Protein AF-A0A378JX43-F1 (afdb_monomer_lite)

Structure (mmCIF, N/CA/C/O backbone):
data_AF-A0A378JX43-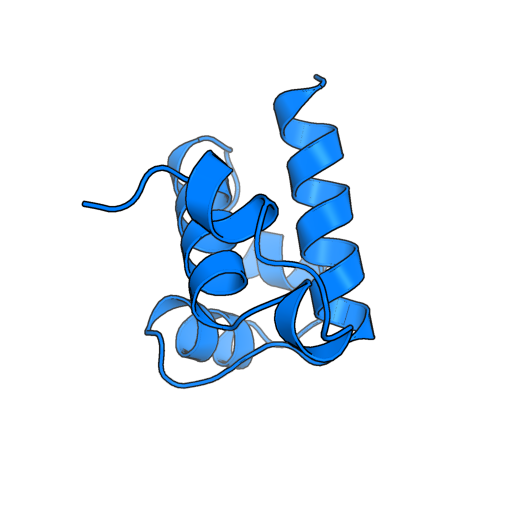F1
#
_entry.id   AF-A0A378JX43-F1
#
loop_
_atom_site.group_PDB
_atom_site.id
_atom_site.type_symbol
_atom_site.label_atom_id
_atom_site.label_alt_id
_atom_site.label_comp_id
_atom_site.label_asym_id
_atom_site.label_entity_id
_atom_site.label_seq_id
_atom_site.pdbx_PDB_ins_code
_atom_site.Cartn_x
_atom_site.Cartn_y
_atom_site.Cartn_z
_atom_site.occupancy
_atom_site.B_iso_or_equiv
_atom_site.auth_seq_id
_atom_site.auth_comp_id
_atom_site.auth_asym_id
_atom_site.auth_atom_id
_atom_site.pdbx_PDB_model_num
ATOM 1 N N . MET A 1 1 ? -8.851 15.518 -14.617 1.00 49.97 1 MET A N 1
ATOM 2 C CA . MET A 1 1 ? -7.520 15.286 -14.024 1.00 49.97 1 MET A CA 1
ATOM 3 C C . MET A 1 1 ? -7.343 16.341 -12.953 1.00 49.97 1 MET A C 1
ATOM 5 O O . MET A 1 1 ? -7.148 17.490 -13.314 1.00 49.97 1 MET A O 1
ATOM 9 N N . GLY A 1 2 ? -7.569 15.985 -11.688 1.00 51.56 2 GLY A N 1
ATOM 10 C CA . GLY A 1 2 ? -7.336 16.892 -10.561 1.00 51.56 2 GLY A CA 1
ATOM 11 C C . GLY A 1 2 ? -5.883 16.779 -10.120 1.00 51.56 2 GLY A C 1
ATOM 12 O O . GLY A 1 2 ? -5.336 15.673 -10.094 1.00 51.56 2 GLY A O 1
ATOM 13 N N . CYS A 1 3 ? -5.247 17.910 -9.848 1.00 45.50 3 CYS A N 1
ATOM 14 C CA . CYS A 1 3 ? -3.857 17.956 -9.410 1.00 45.50 3 CYS A CA 1
ATOM 15 C C . CYS A 1 3 ? -3.761 17.426 -7.969 1.00 45.50 3 CYS A C 1
ATOM 17 O O . CYS A 1 3 ? -4.641 17.698 -7.155 1.00 45.50 3 CYS A O 1
ATOM 19 N N . LEU A 1 4 ? -2.693 16.700 -7.616 1.00 52.31 4 LEU A N 1
ATOM 20 C CA . LEU A 1 4 ? -2.495 16.173 -6.251 1.00 52.31 4 LEU A CA 1
ATOM 21 C C . LEU A 1 4 ? -2.591 17.280 -5.181 1.00 52.31 4 LEU A C 1
ATOM 23 O O . LEU A 1 4 ? -3.068 17.039 -4.076 1.00 52.31 4 LEU A O 1
ATOM 27 N N . ALA A 1 5 ? -2.223 18.512 -5.540 1.00 54.75 5 ALA A N 1
ATOM 28 C CA . ALA A 1 5 ? -2.361 19.692 -4.692 1.00 54.75 5 ALA A CA 1
ATOM 29 C C . ALA A 1 5 ? -3.825 20.062 -4.366 1.00 54.75 5 ALA A C 1
ATOM 31 O O . ALA A 1 5 ? -4.108 20.510 -3.258 1.00 54.75 5 ALA A O 1
ATOM 32 N N . GLU A 1 6 ? -4.765 19.848 -5.290 1.00 51.72 6 GLU A N 1
ATOM 33 C CA . GLU A 1 6 ? -6.190 20.168 -5.094 1.00 51.72 6 GLU A CA 1
ATOM 34 C C . GLU A 1 6 ? -6.850 19.210 -4.094 1.00 51.72 6 GLU A C 1
ATOM 36 O O . GLU A 1 6 ? -7.699 19.617 -3.304 1.00 51.72 6 GLU A O 1
ATOM 41 N N . VAL A 1 7 ? -6.413 17.946 -4.073 1.00 53.94 7 VAL A N 1
ATOM 42 C CA . VAL A 1 7 ? -6.880 16.935 -3.111 1.00 53.94 7 VAL A CA 1
ATOM 43 C C . VAL A 1 7 ? -6.372 17.242 -1.699 1.00 53.94 7 VAL A C 1
ATOM 45 O O . VAL A 1 7 ? -7.106 17.072 -0.727 1.00 53.94 7 VAL A O 1
ATOM 48 N N . LEU A 1 8 ? -5.137 17.739 -1.581 1.00 53.03 8 LEU A N 1
ATOM 49 C CA . LEU A 1 8 ? -4.522 18.082 -0.295 1.00 53.03 8 LEU A CA 1
ATOM 50 C C . LEU A 1 8 ? -5.117 19.351 0.338 1.00 53.03 8 LEU A C 1
ATOM 52 O O . LEU A 1 8 ? -5.157 19.454 1.561 1.00 53.03 8 LEU A O 1
ATOM 56 N N . ALA A 1 9 ? -5.609 20.296 -0.470 1.00 52.75 9 ALA A N 1
ATOM 57 C CA . ALA A 1 9 ? -6.164 21.565 0.009 1.00 52.75 9 ALA A CA 1
ATOM 58 C C . ALA A 1 9 ? -7.594 21.461 0.589 1.00 52.75 9 ALA A C 1
ATOM 60 O O . ALA A 1 9 ? -8.053 22.383 1.259 1.00 52.75 9 ALA A O 1
ATOM 61 N N . SER A 1 10 ? -8.305 20.347 0.378 1.00 47.25 10 SER A N 1
ATOM 62 C CA . SER A 1 10 ? -9.706 20.156 0.806 1.00 47.25 10 SER A CA 1
ATOM 63 C C . SER A 1 10 ? -9.866 19.698 2.275 1.00 47.25 10 SER A C 1
ATOM 65 O O . SER A 1 10 ? -10.877 19.095 2.651 1.00 47.25 10 SER A O 1
ATOM 67 N N . SER A 1 11 ? -8.870 19.937 3.128 1.00 49.91 11 SER A N 1
ATOM 68 C CA . SER A 1 11 ? -8.790 19.365 4.474 1.00 49.91 11 SER A CA 1
ATOM 69 C C . SER A 1 11 ? -9.655 20.109 5.498 1.00 49.91 11 SER A C 1
ATOM 71 O O . SER A 1 11 ? -9.174 21.005 6.186 1.00 49.91 11 SER A O 1
ATOM 73 N N . ASN A 1 12 ? -10.911 19.690 5.652 1.00 43.72 12 ASN A N 1
ATOM 74 C CA . ASN A 1 12 ? -11.681 19.962 6.873 1.00 43.72 12 ASN A CA 1
ATOM 75 C C . ASN A 1 12 ? -12.347 18.715 7.479 1.00 43.72 12 ASN A C 1
ATOM 77 O O . ASN A 1 12 ? -13.196 18.833 8.354 1.00 43.72 12 ASN A O 1
ATOM 81 N N . ASP A 1 13 ? -11.925 17.513 7.075 1.00 42.62 13 ASP A N 1
ATOM 82 C CA . ASP A 1 13 ? -12.373 16.274 7.708 1.00 42.62 13 ASP A CA 1
ATOM 83 C C . ASP A 1 13 ? -11.196 15.299 7.838 1.00 42.62 13 ASP A C 1
ATOM 85 O O . ASP A 1 13 ? -10.601 14.866 6.849 1.00 42.62 13 ASP A O 1
ATOM 89 N N . VAL A 1 14 ? -10.810 14.978 9.073 1.00 44.56 14 VAL A N 1
ATOM 90 C CA . VAL A 1 14 ? -9.634 14.154 9.416 1.00 44.56 14 VAL A CA 1
ATOM 91 C C . VAL A 1 14 ? -9.705 12.759 8.770 1.00 44.56 14 VAL A C 1
ATOM 93 O O . VAL A 1 14 ? -8.670 12.151 8.499 1.00 44.56 14 VAL A O 1
ATOM 96 N N . ARG A 1 15 ? -10.909 12.293 8.400 1.00 46.69 15 ARG A N 1
ATOM 97 C CA . ARG A 1 15 ? -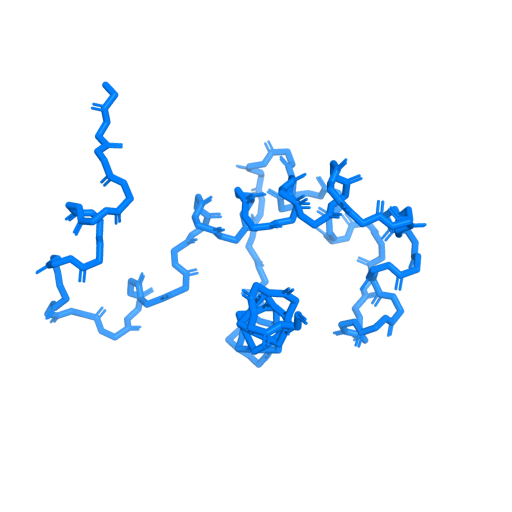11.130 11.039 7.655 1.00 46.69 15 ARG A CA 1
ATOM 98 C C . ARG A 1 15 ? -10.615 11.063 6.211 1.00 46.69 15 ARG A C 1
ATOM 100 O O . ARG A 1 15 ? -10.405 10.002 5.633 1.00 46.69 15 ARG A O 1
ATOM 107 N N . TYR A 1 16 ? -10.396 12.243 5.629 1.00 50.38 16 TYR A N 1
ATOM 108 C CA . TYR A 1 16 ? -9.928 12.399 4.246 1.00 50.38 16 TYR A CA 1
ATOM 109 C C . TYR A 1 16 ? -8.400 12.367 4.104 1.00 50.38 16 TYR A C 1
ATOM 111 O O . TYR A 1 16 ? -7.893 12.215 2.992 1.00 50.38 16 TYR A O 1
ATOM 119 N N . LYS A 1 17 ? -7.655 12.482 5.214 1.00 56.03 17 LYS A N 1
ATOM 120 C CA . LYS A 1 17 ? -6.186 12.606 5.200 1.00 56.03 17 LYS A CA 1
ATOM 121 C C . LYS A 1 17 ? -5.482 11.392 4.575 1.00 56.03 17 LYS A C 1
ATOM 123 O O . LYS A 1 17 ? -4.413 11.542 3.996 1.00 56.03 17 LYS A O 1
ATOM 128 N N . TYR A 1 18 ? -6.124 10.224 4.625 1.00 65.06 18 TYR A N 1
ATOM 129 C CA . TYR A 1 18 ? -5.652 8.974 4.025 1.00 65.06 18 TYR A CA 1
ATOM 130 C C . TYR A 1 18 ? -6.683 8.383 3.061 1.00 65.06 18 TYR A C 1
ATOM 132 O O . TYR A 1 18 ? -6.943 7.180 3.093 1.00 65.06 18 TYR A O 1
ATOM 140 N N . GLY A 1 19 ? -7.331 9.230 2.255 1.00 81.12 19 GLY A N 1
ATOM 141 C CA . GLY A 1 19 ? -8.393 8.804 1.345 1.00 81.12 19 GLY A CA 1
ATOM 142 C C . GLY A 1 19 ? -8.002 7.583 0.503 1.00 81.12 19 GLY A C 1
ATOM 143 O O . GLY A 1 19 ? -6.862 7.461 0.056 1.00 81.12 19 GLY A O 1
ATOM 144 N N . LYS A 1 20 ? -8.967 6.686 0.273 1.00 87.06 20 LYS A N 1
ATOM 145 C CA . LYS A 1 20 ? -8.803 5.419 -0.462 1.00 87.06 20 LYS A CA 1
ATOM 146 C C . LYS A 1 20 ? -7.986 5.560 -1.753 1.00 87.06 20 LYS A C 1
ATOM 148 O O . LYS A 1 20 ? -7.048 4.802 -1.979 1.00 87.06 20 LYS A O 1
ATOM 153 N N . GLU A 1 21 ? -8.308 6.565 -2.565 1.00 90.25 21 GLU A N 1
ATOM 154 C CA . GLU A 1 21 ? -7.602 6.825 -3.825 1.00 90.25 21 GLU A CA 1
ATOM 155 C C . GLU A 1 21 ? -6.151 7.266 -3.603 1.00 90.25 21 GLU A C 1
ATOM 157 O O . GLU A 1 21 ? -5.262 6.835 -4.329 1.00 90.25 21 GLU A O 1
ATOM 162 N N . ALA A 1 22 ? -5.877 8.067 -2.570 1.00 91.56 22 ALA A N 1
ATOM 163 C CA . ALA A 1 22 ? -4.513 8.475 -2.247 1.00 91.56 22 ALA A CA 1
ATOM 164 C C . ALA A 1 22 ? -3.654 7.268 -1.849 1.00 91.56 22 ALA A C 1
ATOM 166 O O . ALA A 1 22 ? -2.530 7.139 -2.327 1.00 91.56 22 ALA A O 1
ATOM 167 N N . GLN A 1 23 ? -4.194 6.346 -1.043 1.00 95.06 23 GLN A N 1
ATOM 168 C CA . GLN A 1 23 ? -3.485 5.112 -0.689 1.00 95.06 23 GLN A CA 1
ATOM 169 C C . GLN A 1 23 ? -3.157 4.276 -1.930 1.00 95.06 23 GLN A C 1
ATOM 171 O O . GLN A 1 23 ? -2.018 3.842 -2.090 1.00 95.06 23 GLN A O 1
ATOM 176 N N . LYS A 1 24 ? -4.130 4.098 -2.834 1.00 96.06 24 LYS A N 1
ATOM 177 C CA . LYS A 1 24 ? -3.917 3.409 -4.111 1.00 96.06 24 LYS A CA 1
ATOM 178 C C . LYS A 1 24 ? -2.784 4.055 -4.912 1.00 96.06 24 LYS A C 1
ATOM 180 O O . LYS A 1 24 ? -1.848 3.356 -5.287 1.00 96.06 24 LYS A O 1
ATOM 185 N N . TYR A 1 25 ? -2.846 5.366 -5.142 1.00 95.19 25 TYR A N 1
ATOM 186 C CA . TYR A 1 25 ? -1.847 6.061 -5.956 1.00 95.19 25 TYR A CA 1
ATOM 187 C C . TYR A 1 25 ? -0.454 6.047 -5.328 1.00 95.19 25 TYR A C 1
ATOM 189 O O . TYR A 1 25 ? 0.533 5.919 -6.046 1.00 95.19 25 TYR A O 1
ATOM 197 N N . ILE A 1 26 ? -0.354 6.130 -4.000 1.00 95.88 26 ILE A N 1
ATOM 198 C CA . ILE A 1 26 ? 0.932 6.009 -3.308 1.00 95.88 26 ILE A CA 1
ATOM 199 C C . ILE A 1 26 ? 1.496 4.592 -3.464 1.00 95.88 26 ILE A C 1
ATOM 201 O O . ILE A 1 26 ? 2.684 4.444 -3.741 1.00 95.88 26 ILE A O 1
ATOM 205 N N . ILE A 1 27 ? 0.667 3.550 -3.332 1.00 97.00 27 ILE A N 1
ATOM 206 C CA . ILE A 1 27 ? 1.105 2.166 -3.565 1.00 97.00 27 ILE A CA 1
ATOM 207 C C . ILE A 1 27 ? 1.564 1.997 -5.021 1.00 97.00 27 ILE A C 1
ATOM 209 O O . ILE A 1 27 ? 2.656 1.482 -5.244 1.00 97.00 27 ILE A O 1
ATOM 213 N N . GLU A 1 28 ? 0.789 2.465 -6.007 1.00 97.19 28 GLU A N 1
ATOM 214 C CA . GLU A 1 28 ? 1.181 2.441 -7.428 1.00 97.19 28 GLU A CA 1
ATOM 215 C C . GLU A 1 28 ? 2.518 3.150 -7.656 1.00 97.19 28 GLU A C 1
ATOM 217 O O . GLU A 1 28 ? 3.401 2.609 -8.323 1.00 97.19 28 GLU A O 1
ATOM 222 N N . PHE A 1 29 ? 2.690 4.333 -7.066 1.00 96.06 29 PHE A N 1
ATOM 223 C CA . PHE A 1 29 ? 3.917 5.114 -7.156 1.00 96.06 29 PHE A CA 1
ATOM 224 C C . PHE A 1 29 ? 5.113 4.349 -6.582 1.00 96.06 29 PHE A C 1
ATOM 226 O O . PHE A 1 29 ? 6.124 4.190 -7.264 1.00 96.06 29 PHE A O 1
ATOM 233 N N . LEU A 1 30 ? 4.997 3.829 -5.357 1.00 96.19 30 LEU A N 1
ATOM 234 C CA . LEU A 1 30 ? 6.078 3.086 -4.714 1.00 96.19 30 LEU A CA 1
ATOM 235 C C . LEU A 1 30 ? 6.452 1.847 -5.532 1.00 96.19 30 LEU A C 1
ATOM 237 O O . LEU A 1 30 ? 7.630 1.636 -5.788 1.00 96.19 30 LEU A O 1
ATOM 241 N N . LEU A 1 31 ? 5.484 1.067 -6.014 1.00 96.50 31 LEU A N 1
ATOM 242 C CA . LEU A 1 31 ? 5.764 -0.118 -6.838 1.00 96.50 31 LEU A CA 1
ATOM 243 C C . LEU A 1 31 ? 6.377 0.221 -8.204 1.00 96.50 31 LEU A C 1
ATOM 245 O O . LEU A 1 31 ? 7.104 -0.590 -8.766 1.00 96.50 31 LEU A O 1
ATOM 249 N N . THR A 1 32 ? 6.075 1.401 -8.747 1.00 96.62 32 THR A N 1
ATOM 250 C CA . THR A 1 32 ? 6.580 1.834 -10.058 1.00 96.62 32 THR A CA 1
ATOM 251 C C . THR A 1 32 ? 7.996 2.393 -9.974 1.00 96.62 32 THR A C 1
ATOM 253 O O . THR A 1 32 ? 8.805 2.151 -10.868 1.00 96.62 32 THR A O 1
ATOM 256 N N . TYR A 1 33 ? 8.290 3.171 -8.931 1.00 95.81 33 TYR A N 1
ATOM 257 C CA . TYR A 1 33 ? 9.519 3.964 -8.851 1.00 95.81 33 TYR A CA 1
ATOM 258 C C . TYR A 1 33 ? 10.548 3.427 -7.853 1.00 95.81 33 TYR A C 1
ATOM 260 O O . TYR A 1 33 ? 11.688 3.886 -7.865 1.00 95.81 33 TYR A O 1
ATOM 268 N N . SER A 1 34 ? 10.186 2.456 -7.015 1.00 90.88 34 SER A N 1
ATOM 269 C CA . SER A 1 34 ? 11.131 1.740 -6.151 1.00 90.88 34 SER A CA 1
ATOM 270 C C . SER A 1 34 ? 11.486 0.360 -6.721 1.00 90.88 34 SER A C 1
ATOM 272 O O . SER A 1 34 ? 10.978 -0.058 -7.757 1.00 90.88 34 SER A O 1
ATOM 274 N N . CYS A 1 35 ? 12.341 -0.378 -6.010 1.00 92.50 35 CYS A N 1
ATOM 275 C CA . CYS A 1 35 ? 12.627 -1.786 -6.298 1.00 92.50 35 CYS A CA 1
ATOM 276 C C . CYS A 1 35 ? 11.696 -2.759 -5.544 1.00 92.50 35 CYS A C 1
ATOM 278 O O . CYS A 1 35 ? 11.980 -3.957 -5.511 1.00 92.50 35 CYS A O 1
ATOM 280 N N . TYR A 1 36 ? 10.637 -2.267 -4.889 1.00 94.31 36 TYR A N 1
ATOM 281 C CA . TYR A 1 36 ? 9.703 -3.111 -4.142 1.00 94.31 36 TYR A CA 1
ATOM 282 C C . TYR A 1 36 ? 8.711 -3.806 -5.075 1.00 94.31 36 TYR A C 1
ATOM 284 O O . TYR A 1 36 ? 8.108 -3.189 -5.950 1.00 94.31 36 TYR A O 1
ATOM 292 N N . ASP A 1 37 ? 8.478 -5.089 -4.822 1.00 96.81 37 ASP A N 1
ATOM 293 C CA . ASP A 1 37 ? 7.279 -5.781 -5.281 1.00 96.81 37 ASP A CA 1
ATOM 294 C C . ASP A 1 37 ? 6.140 -5.636 -4.249 1.00 96.81 37 ASP A C 1
ATOM 296 O O . ASP A 1 37 ? 6.322 -5.153 -3.128 1.00 96.81 37 ASP A O 1
ATOM 300 N N . LEU A 1 38 ? 4.929 -6.072 -4.610 1.00 97.19 38 LEU A N 1
ATOM 301 C CA . LEU A 1 38 ? 3.763 -5.948 -3.726 1.00 97.19 38 LEU A CA 1
ATOM 302 C C . LEU A 1 38 ? 3.964 -6.663 -2.378 1.00 97.19 38 LEU A C 1
ATOM 304 O O . LEU A 1 38 ? 3.430 -6.232 -1.355 1.00 97.19 38 LEU A O 1
ATOM 308 N N . LYS A 1 39 ? 4.729 -7.760 -2.375 1.00 97.88 39 LYS A N 1
ATOM 309 C CA . LYS A 1 39 ? 4.983 -8.570 -1.184 1.00 97.88 39 LYS A CA 1
ATOM 310 C C . LYS A 1 39 ? 5.925 -7.852 -0.217 1.00 97.88 39 LYS A C 1
ATOM 312 O O . LYS A 1 39 ? 5.583 -7.726 0.954 1.00 97.88 39 LYS A O 1
ATOM 317 N N . SER A 1 40 ? 7.057 -7.359 -0.707 1.00 97.56 40 SER A N 1
ATOM 318 C CA . SER A 1 40 ? 8.026 -6.598 0.090 1.00 97.56 40 SER A CA 1
ATOM 319 C C . SER A 1 40 ? 7.412 -5.316 0.649 1.00 97.56 40 SER A C 1
ATOM 321 O O . SER A 1 40 ? 7.600 -5.021 1.827 1.00 97.56 40 SER A O 1
ATOM 323 N N . LEU A 1 41 ? 6.587 -4.606 -0.129 1.00 97.44 41 LEU A N 1
ATOM 324 C CA . LEU A 1 41 ? 5.862 -3.443 0.387 1.00 97.44 41 LEU A CA 1
ATOM 325 C C . LEU A 1 41 ? 4.863 -3.823 1.496 1.00 97.44 41 LEU A C 1
ATOM 327 O O . LEU A 1 41 ? 4.760 -3.122 2.501 1.00 97.44 41 LEU A O 1
ATOM 331 N N . ALA A 1 42 ? 4.152 -4.945 1.361 1.00 97.50 42 ALA A N 1
ATOM 332 C CA . ALA A 1 42 ? 3.242 -5.418 2.403 1.00 97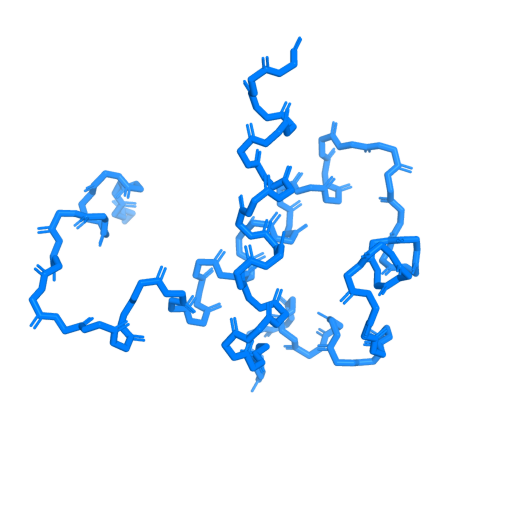.50 42 ALA A CA 1
ATOM 333 C C . ALA A 1 42 ? 3.974 -5.818 3.699 1.00 97.50 42 ALA A C 1
ATOM 335 O O . ALA A 1 42 ? 3.459 -5.564 4.789 1.00 97.50 42 ALA A O 1
ATOM 336 N N . GLU A 1 43 ? 5.176 -6.392 3.589 1.00 97.06 43 GLU A N 1
ATOM 337 C CA . GLU A 1 43 ? 6.048 -6.701 4.730 1.00 97.06 43 GLU A CA 1
ATOM 338 C C . GLU A 1 43 ? 6.522 -5.423 5.441 1.00 97.06 43 GLU A C 1
ATOM 340 O O . GLU A 1 43 ? 6.415 -5.345 6.665 1.00 97.06 43 GLU A O 1
ATOM 345 N N . ILE A 1 44 ? 6.947 -4.395 4.693 1.00 95.38 44 ILE A N 1
ATOM 346 C CA . ILE A 1 44 ? 7.327 -3.076 5.242 1.00 95.38 44 ILE A CA 1
ATOM 347 C C . ILE A 1 44 ? 6.162 -2.449 6.017 1.00 95.38 44 ILE A C 1
ATOM 349 O O . ILE A 1 44 ? 6.341 -1.955 7.128 1.00 95.38 44 ILE A O 1
ATOM 353 N N . LEU 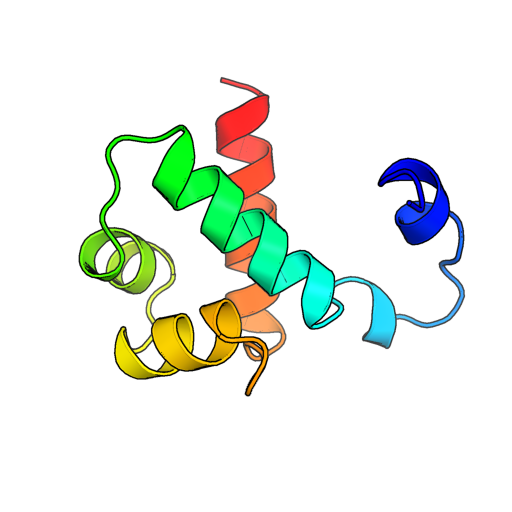A 1 45 ? 4.955 -2.507 5.452 1.00 96.31 45 LEU A N 1
ATOM 354 C CA . LEU A 1 45 ? 3.745 -1.935 6.051 1.00 96.31 45 LEU A CA 1
ATOM 355 C C . LEU A 1 45 ? 3.100 -2.844 7.111 1.00 96.31 45 LEU A C 1
ATOM 357 O O . LEU A 1 45 ? 2.049 -2.502 7.656 1.00 96.31 45 LEU A O 1
ATOM 361 N N . ASN A 1 46 ? 3.705 -4.003 7.395 1.00 95.81 46 ASN A N 1
ATOM 362 C CA . ASN A 1 46 ? 3.212 -5.016 8.327 1.00 95.81 46 ASN A CA 1
ATOM 363 C C . ASN A 1 46 ? 1.725 -5.365 8.116 1.00 95.81 46 ASN A C 1
ATOM 365 O O . ASN A 1 46 ? 0.921 -5.399 9.053 1.00 95.81 46 ASN A O 1
ATOM 369 N N . CYS A 1 47 ? 1.338 -5.607 6.864 1.00 96.12 47 CYS A N 1
ATOM 370 C CA . CYS A 1 47 ? -0.028 -5.975 6.507 1.00 96.12 47 CYS A CA 1
ATOM 371 C C . CYS A 1 47 ? -0.054 -7.123 5.490 1.00 96.12 47 CYS A C 1
ATOM 373 O O . CYS A 1 47 ? 0.967 -7.584 4.980 1.00 96.12 47 CYS A O 1
ATOM 375 N N . LYS A 1 48 ? -1.248 -7.655 5.212 1.00 97.38 48 LYS A N 1
ATOM 376 C CA . LYS A 1 48 ? -1.389 -8.776 4.276 1.00 97.38 48 LYS A CA 1
ATOM 377 C C . LYS A 1 48 ? -1.220 -8.285 2.839 1.00 97.38 48 LYS A C 1
ATOM 379 O O . LYS A 1 48 ? -1.916 -7.370 2.415 1.00 97.38 48 LYS A O 1
ATOM 384 N N . CYS A 1 49 ? -0.412 -8.987 2.045 1.00 97.56 49 CYS A N 1
ATOM 385 C CA . CYS A 1 49 ? -0.269 -8.713 0.608 1.00 97.56 49 CYS A CA 1
ATOM 386 C C . CYS A 1 49 ? -1.623 -8.742 -0.139 1.00 97.56 49 CYS A C 1
ATOM 388 O O . CYS A 1 49 ? -1.871 -7.926 -1.024 1.00 97.56 49 CYS A O 1
ATOM 390 N N . SER A 1 50 ? -2.556 -9.609 0.277 1.00 97.94 50 SER A N 1
ATOM 391 C CA . SER A 1 50 ? -3.922 -9.631 -0.266 1.00 97.94 50 SER A CA 1
ATOM 392 C C . SER A 1 50 ? -4.709 -8.349 0.016 1.00 97.94 50 SER A C 1
ATOM 394 O O . SER A 1 50 ? -5.455 -7.904 -0.851 1.00 97.94 50 SER A O 1
ATOM 396 N N . LEU A 1 51 ? -4.525 -7.733 1.188 1.00 97.19 51 LEU A N 1
ATOM 397 C CA . LEU A 1 51 ? -5.120 -6.434 1.497 1.00 97.19 51 LEU A CA 1
ATOM 398 C C . LEU A 1 51 ? -4.522 -5.359 0.586 1.00 97.19 51 LEU A C 1
ATOM 400 O O . LEU A 1 51 ? -5.273 -4.640 -0.064 1.00 97.19 51 LEU A O 1
ATOM 404 N N . LEU A 1 52 ? -3.192 -5.313 0.448 1.00 96.69 52 LEU A N 1
ATOM 405 C CA . LEU A 1 52 ? -2.531 -4.354 -0.445 1.00 96.69 52 LEU A CA 1
ATOM 406 C C . LEU A 1 52 ? -3.015 -4.474 -1.897 1.00 96.69 52 LEU A C 1
ATOM 408 O O . LEU A 1 52 ? -3.242 -3.465 -2.557 1.00 96.69 52 LEU A O 1
ATOM 412 N N . SER A 1 53 ? -3.231 -5.701 -2.376 1.00 97.75 53 SER A N 1
ATOM 413 C CA . SER A 1 53 ? -3.805 -5.968 -3.700 1.00 97.75 53 SER A CA 1
ATOM 414 C C . SER A 1 53 ? -5.219 -5.389 -3.853 1.00 97.75 53 SER A C 1
ATOM 416 O O . SER A 1 53 ? -5.541 -4.786 -4.881 1.00 97.75 53 SER A O 1
ATOM 418 N N . LEU A 1 54 ? -6.066 -5.512 -2.824 1.00 97.25 54 LEU A N 1
ATOM 419 C CA . LEU A 1 54 ? -7.407 -4.927 -2.832 1.00 97.25 54 LEU A CA 1
ATOM 420 C C . LEU A 1 54 ? -7.362 -3.395 -2.839 1.00 97.25 54 LEU A C 1
ATOM 422 O O . LEU A 1 54 ? -8.102 -2.786 -3.616 1.00 97.25 54 LEU A O 1
ATOM 426 N N . VAL A 1 55 ? -6.478 -2.786 -2.046 1.00 96.56 55 VAL A N 1
ATOM 427 C CA . VAL A 1 55 ? -6.279 -1.326 -2.017 1.00 96.56 55 VAL A CA 1
ATOM 428 C C . VAL A 1 55 ? -5.780 -0.821 -3.370 1.00 96.56 55 VAL A C 1
ATOM 430 O O . VAL A 1 55 ? -6.369 0.094 -3.941 1.00 96.56 55 VAL A O 1
ATOM 433 N N . LEU A 1 56 ? -4.777 -1.489 -3.944 1.00 95.94 56 LEU A N 1
ATOM 434 C CA . LEU A 1 56 ? -4.239 -1.195 -5.273 1.00 95.94 56 LEU A CA 1
ATOM 435 C C . LEU A 1 56 ? -5.316 -1.285 -6.369 1.00 95.94 56 LEU A C 1
ATOM 437 O O . LEU A 1 56 ? -5.379 -0.458 -7.274 1.00 95.94 56 LEU A O 1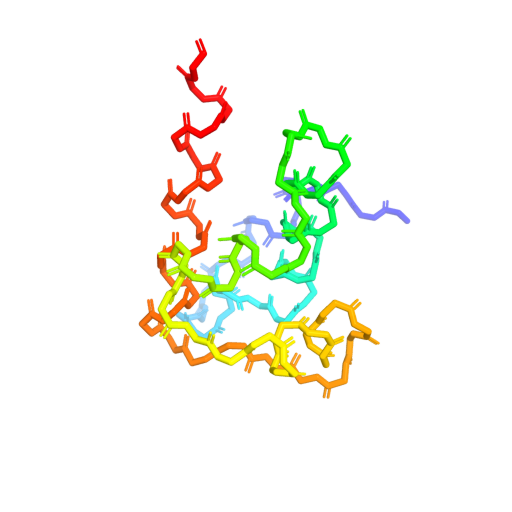
ATOM 441 N N . SER A 1 57 ? -6.229 -2.252 -6.262 1.00 95.44 57 SER A N 1
ATOM 442 C CA . SER A 1 57 ? -7.363 -2.378 -7.188 1.00 95.44 57 SER A CA 1
ATOM 443 C C . SER A 1 57 ? -8.503 -1.379 -6.935 1.00 95.44 57 SER A C 1
ATOM 445 O O . SER A 1 57 ? -9.517 -1.422 -7.633 1.00 95.44 57 SER A O 1
ATOM 447 N N . GLY A 1 58 ? -8.376 -0.498 -5.937 1.00 91.69 58 GLY A N 1
ATOM 448 C CA . GLY A 1 58 ? -9.420 0.448 -5.541 1.00 91.69 58 GLY A CA 1
ATOM 449 C C . GLY A 1 58 ? -10.652 -0.229 -4.936 1.00 91.69 58 GLY A C 1
ATOM 450 O O . GLY A 1 58 ? -11.737 0.354 -4.931 1.00 91.69 58 GLY A O 1
ATOM 451 N N . LYS A 1 59 ? -10.526 -1.464 -4.436 1.00 93.44 59 LYS A N 1
ATOM 452 C CA . LYS A 1 59 ? -11.632 -2.227 -3.834 1.00 93.44 59 LYS A CA 1
ATOM 453 C C . LYS A 1 59 ? -11.720 -2.037 -2.326 1.00 93.44 59 LYS A C 1
ATOM 455 O O . LYS A 1 59 ? -12.832 -2.002 -1.814 1.00 93.44 59 LYS A O 1
ATOM 460 N N . ASP A 1 60 ? -10.599 -1.793 -1.656 1.00 94.75 60 ASP A N 1
ATOM 461 C CA . ASP A 1 60 ? -10.530 -1.624 -0.199 1.00 94.75 60 ASP A CA 1
ATOM 462 C C . ASP A 1 60 ? -9.617 -0.449 0.197 1.00 94.75 60 ASP A C 1
ATOM 464 O O . ASP A 1 60 ? -9.094 0.241 -0.682 1.00 94.75 60 ASP A O 1
ATOM 468 N N . TYR A 1 61 ? -9.459 -0.199 1.494 1.00 94.12 61 TYR A N 1
ATOM 469 C CA . TYR A 1 61 ? -8.525 0.771 2.066 1.00 94.12 61 TYR A CA 1
ATOM 470 C C . TYR A 1 61 ? -7.817 0.185 3.298 1.00 94.12 61 TYR A C 1
ATOM 472 O O . TYR A 1 61 ? -8.324 -0.705 3.976 1.00 94.12 61 TYR A O 1
ATOM 480 N N . LEU A 1 62 ? -6.616 0.681 3.576 1.00 94.44 62 LEU A N 1
ATOM 481 C CA . LEU A 1 62 ? -5.847 0.378 4.778 1.00 94.44 62 LEU A CA 1
ATOM 482 C C . LEU A 1 62 ? -6.491 1.052 5.990 1.00 94.44 62 LEU A C 1
ATOM 484 O O . LEU A 1 62 ? -6.988 2.179 5.888 1.00 94.44 62 LEU A O 1
ATOM 488 N N . ASP A 1 63 ? -6.425 0.390 7.144 1.00 92.94 63 ASP A N 1
ATOM 489 C CA . ASP A 1 63 ? -6.761 1.028 8.413 1.00 92.94 63 ASP A CA 1
ATOM 490 C C . ASP A 1 63 ? -5.837 2.220 8.700 1.00 92.94 63 ASP A C 1
ATOM 492 O O . ASP A 1 63 ? -4.768 2.369 8.108 1.00 92.94 63 ASP A O 1
ATOM 496 N N . GLU A 1 64 ? -6.264 3.086 9.617 1.00 89.50 64 GLU A N 1
ATOM 497 C CA . GLU A 1 64 ? -5.583 4.348 9.906 1.00 89.50 64 GLU A CA 1
ATOM 498 C C . GLU A 1 64 ? -4.099 4.162 10.244 1.00 89.50 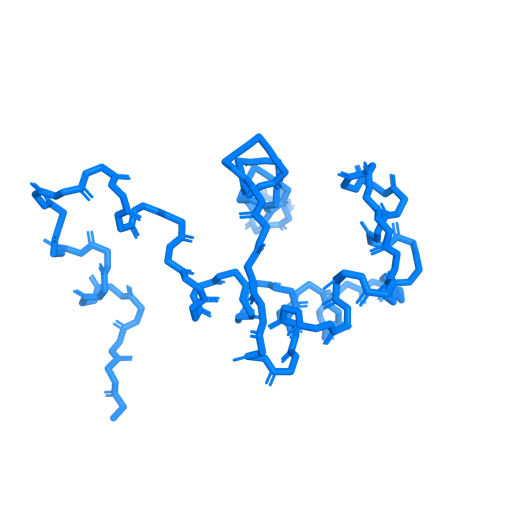64 GLU A C 1
ATOM 500 O O . GLU A 1 64 ? -3.266 4.927 9.761 1.00 89.50 64 GLU A O 1
ATOM 505 N N . LYS A 1 65 ? -3.747 3.127 11.016 1.00 92.50 65 LYS A N 1
ATOM 506 C CA . LYS A 1 65 ? -2.360 2.894 11.423 1.00 92.50 65 LYS A CA 1
ATOM 507 C C . LYS A 1 65 ? -1.507 2.511 10.218 1.00 92.50 65 LYS A C 1
ATOM 509 O O . LYS A 1 65 ? -0.459 3.114 10.003 1.00 92.50 65 LYS A O 1
ATOM 514 N N . THR A 1 66 ? -1.951 1.546 9.417 1.00 94.94 66 THR A N 1
ATOM 515 C CA . THR A 1 66 ? -1.198 1.121 8.226 1.00 94.94 66 THR A CA 1
ATOM 516 C C . THR A 1 66 ? -1.171 2.209 7.149 1.00 94.94 66 THR A C 1
ATOM 518 O O . THR A 1 66 ? -0.172 2.359 6.446 1.00 94.94 66 THR A O 1
ATOM 521 N N . ALA A 1 67 ? -2.225 3.017 7.042 1.00 94.50 67 ALA A N 1
ATOM 522 C CA . ALA A 1 67 ? -2.254 4.158 6.140 1.00 94.50 67 ALA A CA 1
ATOM 523 C C . ALA A 1 67 ? -1.260 5.259 6.551 1.00 94.50 67 ALA A C 1
ATOM 525 O O . ALA A 1 67 ? -0.574 5.801 5.688 1.00 94.50 67 ALA A O 1
ATOM 526 N N . ILE A 1 68 ? -1.120 5.556 7.847 1.00 93.50 68 ILE A N 1
ATOM 527 C CA . ILE A 1 68 ? -0.084 6.476 8.346 1.00 93.50 68 ILE A CA 1
ATOM 528 C C . ILE A 1 68 ? 1.311 5.986 7.942 1.00 93.50 68 ILE A C 1
ATOM 530 O O . ILE A 1 68 ? 2.099 6.766 7.408 1.00 93.50 68 ILE A O 1
ATOM 534 N N . GLU A 1 69 ? 1.598 4.698 8.140 1.00 95.06 69 GLU A N 1
ATOM 535 C CA . GLU A 1 69 ? 2.891 4.112 7.763 1.00 95.06 69 GLU A CA 1
ATOM 536 C C . GLU A 1 69 ? 3.151 4.201 6.255 1.00 95.06 69 GLU A C 1
ATOM 538 O O . GLU A 1 69 ? 4.249 4.573 5.844 1.00 95.06 69 GLU A O 1
ATOM 543 N N . LEU A 1 70 ? 2.133 3.960 5.419 1.00 96.12 70 LEU A N 1
ATOM 544 C CA . LEU A 1 70 ? 2.238 4.125 3.966 1.00 96.12 70 LEU A CA 1
ATOM 545 C C . LEU A 1 70 ? 2.653 5.552 3.582 1.00 96.12 70 LEU A C 1
ATOM 547 O O . LEU A 1 70 ? 3.539 5.739 2.747 1.00 96.12 70 LEU A O 1
ATOM 551 N N . PHE A 1 71 ? 2.029 6.560 4.192 1.00 94.31 71 PHE A N 1
ATOM 552 C CA . PHE A 1 71 ? 2.339 7.961 3.907 1.00 94.31 71 PHE A CA 1
ATOM 553 C C . PHE A 1 71 ? 3.720 8.356 4.432 1.00 94.31 71 PHE A C 1
ATOM 555 O O . PHE A 1 71 ? 4.463 9.029 3.721 1.00 94.31 71 PHE A O 1
ATOM 562 N N . ASN A 1 72 ? 4.097 7.912 5.633 1.00 93.56 72 ASN A N 1
ATOM 563 C CA . ASN A 1 72 ? 5.443 8.129 6.165 1.00 93.56 72 ASN A CA 1
ATOM 564 C C . ASN A 1 72 ? 6.503 7.529 5.235 1.00 93.56 72 ASN A C 1
ATOM 566 O O . ASN A 1 72 ? 7.490 8.193 4.919 1.00 93.56 72 ASN A O 1
ATOM 570 N N . TRP A 1 73 ? 6.273 6.309 4.745 1.00 94.50 73 TRP A N 1
ATOM 571 C CA . TRP A 1 73 ? 7.181 5.646 3.816 1.00 94.50 73 TRP A CA 1
ATOM 572 C C . TRP A 1 73 ? 7.299 6.392 2.488 1.00 94.50 73 TRP A C 1
ATOM 574 O O . TRP A 1 73 ? 8.399 6.593 1.981 1.00 94.50 73 TRP A O 1
ATOM 584 N N . PHE A 1 74 ? 6.175 6.873 1.957 1.00 94.56 74 PHE A N 1
ATOM 585 C CA . PHE A 1 74 ? 6.164 7.728 0.775 1.00 94.56 74 PHE A CA 1
ATOM 586 C C . PHE A 1 74 ? 6.969 9.015 0.978 1.00 94.56 74 PHE A C 1
ATOM 588 O O . PHE A 1 74 ? 7.800 9.347 0.136 1.00 94.56 74 PHE A O 1
ATOM 595 N N . PHE A 1 75 ? 6.783 9.710 2.105 1.00 93.12 75 PHE A N 1
ATOM 596 C CA . PHE A 1 75 ? 7.556 10.913 2.413 1.00 93.12 75 PHE A CA 1
ATOM 597 C C . PHE A 1 75 ? 9.049 10.624 2.568 1.00 93.12 75 PHE A C 1
ATOM 599 O O . PHE A 1 75 ? 9.859 11.419 2.099 1.00 93.12 75 PHE A O 1
ATOM 606 N N . LEU A 1 76 ? 9.430 9.504 3.184 1.00 93.44 76 LEU A N 1
ATOM 607 C CA . LEU A 1 76 ? 10.834 9.092 3.252 1.00 93.44 76 LEU A CA 1
ATOM 608 C C . LEU A 1 76 ? 11.406 8.824 1.858 1.00 93.44 76 LEU A C 1
ATOM 610 O O . LEU A 1 76 ? 12.517 9.253 1.573 1.00 93.44 76 LEU A O 1
ATOM 614 N N . PHE A 1 77 ? 10.637 8.174 0.983 1.00 91.69 77 PHE A N 1
ATOM 615 C CA . PHE A 1 77 ? 11.074 7.844 -0.370 1.00 91.69 77 PHE A CA 1
ATOM 616 C C . PHE A 1 77 ? 11.304 9.084 -1.246 1.00 91.69 77 PHE A C 1
ATOM 618 O O . PHE A 1 77 ? 12.287 9.131 -1.974 1.00 91.69 77 PHE A O 1
ATOM 625 N N . ILE A 1 78 ? 10.430 10.096 -1.184 1.00 91.81 78 ILE A N 1
ATOM 626 C CA . ILE A 1 78 ? 10.562 11.304 -2.025 1.00 91.81 78 ILE A CA 1
ATOM 627 C C . ILE A 1 78 ? 11.547 12.348 -1.477 1.00 91.81 78 ILE A C 1
ATOM 629 O O . ILE A 1 78 ? 11.901 13.275 -2.198 1.00 91.81 78 ILE A O 1
ATOM 633 N N . ASN A 1 79 ? 11.935 12.240 -0.202 1.00 82.00 79 ASN A N 1
ATOM 634 C CA . ASN A 1 79 ? 12.941 13.109 0.420 1.00 82.00 79 ASN A CA 1
ATOM 635 C C . ASN A 1 79 ? 14.350 12.479 0.433 1.00 82.00 79 ASN A C 1
ATOM 637 O O . ASN A 1 79 ? 15.263 13.085 0.997 1.00 82.00 79 ASN A O 1
ATOM 641 N N . ALA A 1 80 ? 14.513 11.277 -0.129 1.00 65.62 80 ALA A N 1
ATOM 642 C CA . ALA A 1 80 ? 15.797 10.597 -0.303 1.00 65.62 80 ALA A CA 1
ATOM 643 C C . ALA A 1 80 ? 16.500 11.052 -1.590 1.00 65.62 80 ALA A C 1
ATOM 645 O O . ALA A 1 80 ? 17.747 11.164 -1.552 1.00 65.62 80 ALA A O 1
#

Organism: NCBI:txid39962

pLDDT: mean 84.3, std 18.8, range [42.62, 97.94]

Radius of gyration: 12.27 Å; chains: 1; bounding box: 28×31×25 Å

Foldseek 3Di:
DDDPVVQVVPPPDPVSPLPLVNLLVLLVVCCVPHPDDLCNVCVQLVHDSVQSVCSVVSNDGDPPSSSVSSVVVSVVVVVD

Sequence (80 aa):
MGCLAEVLASSNDVRYKYGKEAQKYIIEFLLTYSCYDLKSLAEILNCKCSLLSLVLSGKDYLDEKTAIELFNWFFLFINA

Secondary structure (DSSP, 8-state):
---HHHHHTT-S-GGGTT-HHHHHHHHHHHHHHSS--HHHHHHHTTS-HHHHHHHHTTS----HHHHHHHHHHHHHHHT-